Protein AF-A0A317ZBA3-F1 (afdb_monomer)

Mean predicted aligned error: 10.7 Å

Radius of gyration: 14.62 Å; Cα contacts (8 Å, |Δi|>4): 37; chains: 1; bounding box: 24×30×44 Å

Sequence (65 aa):
MPQQQTELLNFLQAYYHQTSEMIIFIDAQGQVIDMNEAAKRVISSDNDMSGISTTICGRCEGLSV

Solvent-accessible surface area (backbone atoms only — not comparable to full-atom values): 4261 Å² total; per-residue (Å²): 128,68,67,64,59,51,54,50,52,52,51,54,52,49,48,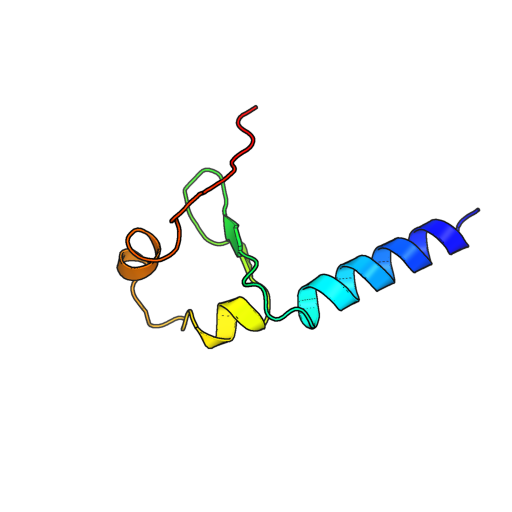54,61,68,40,84,66,67,44,74,42,63,48,100,85,71,47,76,77,48,63,25,61,43,28,48,76,74,54,48,97,84,57,68,65,73,59,51,81,76,66,71,67,94,75,77,89,76,87,84,130

Organism: Staphylococcus pseudintermedius (NCBI:txid283734)

Nearest PDB structures (foldseek):
  3ewk-assembly1_A  TM=6.014E-01  e=4.039E-01  Methylococcus capsulatus
  4ew7-assembly1_A-2  TM=5.528E-01  e=1.540E+00  Salmonella enterica subsp. enterica serovar Typhimurium str. 14028S

Structure (mmCIF, N/CA/C/O backbone):
data_AF-A0A317ZBA3-F1
#
_entry.id   AF-A0A317ZBA3-F1
#
loop_
_atom_site.group_PDB
_atom_site.id
_atom_site.type_symbol
_atom_site.label_atom_id
_atom_site.label_alt_id
_atom_site.label_comp_id
_atom_site.label_asym_id
_ato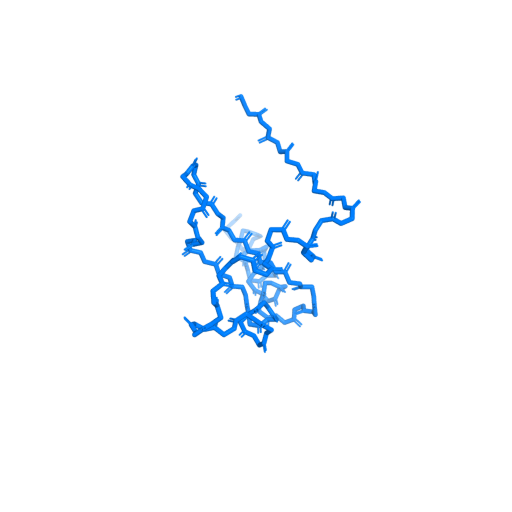m_site.label_entity_id
_atom_site.label_seq_id
_atom_site.pdbx_PDB_ins_code
_atom_site.Cartn_x
_atom_s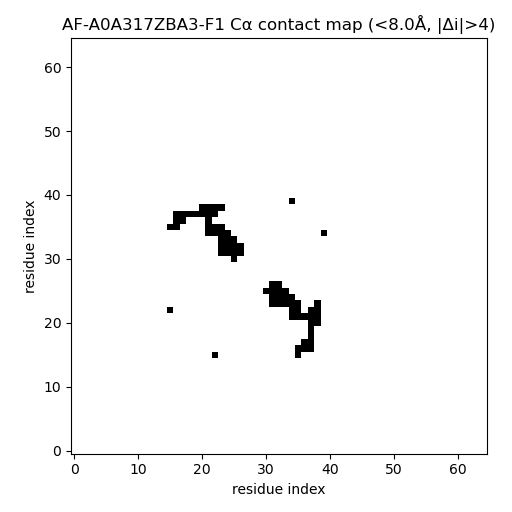ite.Cartn_y
_atom_site.Cartn_z
_atom_site.occupancy
_atom_site.B_iso_or_equiv
_atom_site.auth_seq_id
_atom_site.auth_comp_id
_atom_site.auth_asym_id
_atom_site.auth_atom_id
_atom_site.pdbx_PDB_model_num
ATOM 1 N N . MET A 1 1 ? -9.439 9.553 26.826 1.00 54.66 1 MET A N 1
ATOM 2 C CA . MET A 1 1 ? -9.178 9.998 25.439 1.00 54.66 1 MET A CA 1
ATOM 3 C C . MET A 1 1 ? -8.329 9.051 24.553 1.00 54.66 1 MET A C 1
ATOM 5 O O . MET A 1 1 ? -8.252 9.363 23.376 1.00 54.66 1 MET A O 1
ATOM 9 N N . PRO A 1 2 ? -7.737 7.910 24.991 1.00 62.38 2 PRO A N 1
ATOM 10 C CA . PRO A 1 2 ? -6.958 7.048 24.076 1.00 62.38 2 PRO A CA 1
ATOM 11 C C . PRO A 1 2 ? -7.809 6.179 23.128 1.00 62.38 2 PRO A C 1
ATOM 13 O O . PRO A 1 2 ? -7.357 5.841 22.042 1.00 62.38 2 PRO A O 1
ATOM 16 N N . GLN A 1 3 ? -9.058 5.864 23.493 1.00 63.72 3 GLN A N 1
ATOM 17 C CA . GLN A 1 3 ? -9.933 4.970 22.712 1.00 63.72 3 GLN A CA 1
ATOM 18 C C . GLN A 1 3 ? -10.243 5.492 21.298 1.00 63.72 3 GLN A C 1
ATOM 20 O O . GLN A 1 3 ? -10.254 4.721 20.346 1.00 63.72 3 GLN A O 1
ATOM 25 N N . GLN A 1 4 ? -10.411 6.807 21.143 1.00 67.94 4 GLN A N 1
ATOM 26 C CA . GLN A 1 4 ? -10.802 7.418 19.869 1.00 67.94 4 GLN A CA 1
ATOM 27 C C . GLN A 1 4 ? -9.675 7.375 18.817 1.00 67.94 4 GLN A C 1
ATOM 29 O O . GLN A 1 4 ? -9.938 7.234 17.627 1.00 67.94 4 GLN A O 1
ATOM 34 N N . GLN A 1 5 ? -8.407 7.434 19.249 1.00 72.62 5 GLN A N 1
ATOM 35 C CA . GLN A 1 5 ? -7.257 7.255 18.353 1.00 72.62 5 GLN A CA 1
ATOM 36 C C . GLN A 1 5 ? -7.117 5.801 17.895 1.00 72.62 5 GLN A C 1
ATOM 38 O O . GLN A 1 5 ? -6.791 5.554 16.737 1.00 72.62 5 GLN A O 1
ATOM 43 N N . THR A 1 6 ? -7.395 4.839 18.779 1.00 82.94 6 THR A N 1
ATOM 44 C CA . THR A 1 6 ? -7.354 3.411 18.439 1.00 82.94 6 THR A CA 1
ATOM 45 C C . THR A 1 6 ? -8.437 3.039 17.426 1.00 82.94 6 THR A C 1
ATOM 47 O O . THR A 1 6 ? -8.155 2.321 16.473 1.00 82.94 6 THR A O 1
ATOM 50 N N . GLU A 1 7 ? -9.657 3.556 17.584 1.00 89.88 7 GLU A N 1
ATOM 51 C CA . GLU A 1 7 ? -10.758 3.315 16.640 1.00 89.88 7 GLU A CA 1
ATOM 52 C C . GLU A 1 7 ? -10.461 3.875 15.244 1.00 89.88 7 GLU A C 1
ATOM 54 O O . GLU A 1 7 ? -10.656 3.174 14.250 1.00 89.88 7 GLU A O 1
ATOM 59 N N . LEU A 1 8 ? -9.922 5.097 15.165 1.00 89.75 8 LEU A N 1
ATOM 60 C CA . LEU A 1 8 ? -9.521 5.697 13.894 1.00 89.75 8 LEU A CA 1
ATOM 61 C C . LEU A 1 8 ? -8.407 4.890 13.216 1.00 89.75 8 LEU A C 1
ATOM 63 O O . LEU A 1 8 ? -8.498 4.603 12.025 1.00 89.75 8 LEU A O 1
ATOM 67 N N . LEU A 1 9 ? -7.372 4.499 13.963 1.00 92.19 9 LEU A N 1
ATOM 68 C CA . LEU A 1 9 ? -6.263 3.722 13.412 1.00 92.19 9 LEU A CA 1
ATOM 69 C C . LEU A 1 9 ? -6.744 2.370 12.867 1.00 92.19 9 LEU A C 1
ATOM 71 O O . LEU A 1 9 ? -6.379 1.992 11.755 1.00 92.19 9 LEU A O 1
ATOM 75 N N . ASN A 1 10 ? -7.611 1.680 13.611 1.00 92.31 10 ASN A N 1
ATOM 76 C CA . ASN A 1 10 ? -8.190 0.409 13.183 1.00 92.31 10 ASN A CA 1
ATOM 77 C C . ASN A 1 10 ? -9.038 0.569 11.917 1.00 92.31 10 ASN A C 1
ATOM 79 O O . ASN A 1 10 ? -8.962 -0.265 11.017 1.00 92.31 10 ASN A O 1
ATOM 83 N N . PHE A 1 11 ? -9.825 1.644 11.828 1.00 93.06 11 PHE A N 1
ATOM 84 C CA . PHE A 1 11 ? -10.604 1.946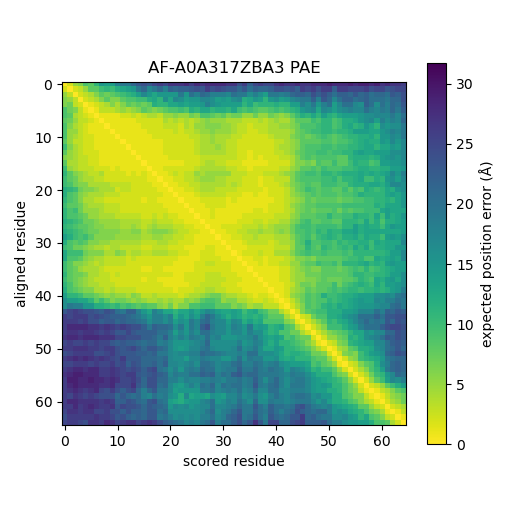 10.631 1.00 93.06 11 PHE A CA 1
ATOM 85 C C . PHE A 1 11 ? -9.701 2.190 9.415 1.00 93.06 11 PHE A C 1
ATOM 87 O O . PHE A 1 11 ? -9.928 1.602 8.360 1.00 93.06 11 PHE A O 1
ATOM 94 N N . LEU A 1 12 ? -8.652 3.003 9.566 1.00 92.25 12 LEU A N 1
ATOM 95 C CA . LEU A 1 12 ? -7.708 3.296 8.484 1.00 92.25 12 LEU A CA 1
ATOM 96 C C . LEU A 1 12 ? -6.967 2.036 8.015 1.00 92.25 12 LEU A C 1
ATOM 98 O O . LEU A 1 12 ? -6.823 1.823 6.813 1.00 92.25 12 LEU A O 1
ATOM 102 N N . GLN A 1 13 ? -6.552 1.170 8.943 1.00 92.62 13 GLN A N 1
ATOM 103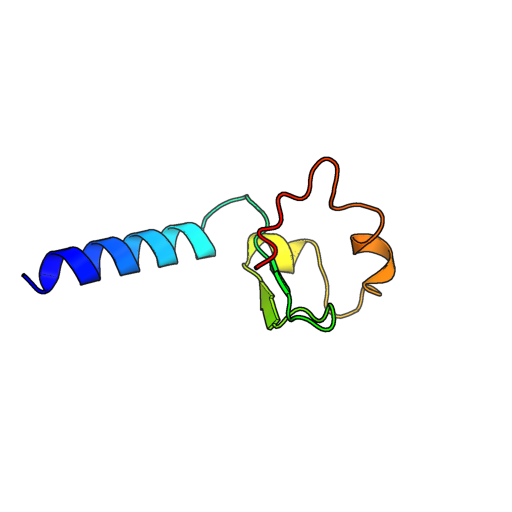 C CA . GLN A 1 13 ? -5.936 -0.116 8.608 1.00 92.62 13 GLN A CA 1
ATOM 104 C C . GLN A 1 13 ? -6.914 -1.044 7.882 1.00 92.62 13 GLN A C 1
ATOM 106 O O . GLN A 1 13 ? -6.561 -1.637 6.863 1.00 92.62 13 GLN A O 1
ATOM 111 N N . ALA A 1 14 ? -8.156 -1.150 8.362 1.00 92.81 14 ALA A N 1
ATOM 112 C CA . ALA A 1 14 ? -9.181 -1.951 7.702 1.00 92.81 14 ALA A CA 1
ATOM 113 C C . ALA A 1 14 ? -9.451 -1.443 6.279 1.00 92.81 14 ALA A C 1
ATOM 115 O O . ALA A 1 14 ? -9.483 -2.244 5.347 1.00 92.81 14 ALA A O 1
ATOM 116 N N . TYR A 1 15 ? -9.564 -0.124 6.099 1.00 92.06 15 TYR A N 1
ATOM 117 C CA . TYR A 1 15 ? -9.718 0.488 4.783 1.00 92.06 15 TYR A CA 1
ATOM 118 C C . TYR A 1 15 ? -8.553 0.126 3.861 1.00 92.06 15 TYR A C 1
ATOM 120 O O . TYR A 1 15 ? -8.781 -0.389 2.768 1.00 92.06 15 TYR A O 1
ATOM 128 N N . TYR A 1 16 ? -7.315 0.322 4.327 1.00 92.69 16 TYR A N 1
ATOM 129 C CA . TYR A 1 16 ? -6.110 0.035 3.554 1.00 92.69 16 TYR A CA 1
ATOM 130 C C . TYR A 1 16 ? -6.079 -1.411 3.044 1.00 92.69 16 TYR A C 1
ATOM 132 O O . TYR A 1 16 ? -5.832 -1.640 1.861 1.00 92.69 16 TYR A O 1
ATOM 140 N N . HIS A 1 17 ? -6.390 -2.384 3.906 1.00 92.00 17 HIS A N 1
ATOM 141 C CA . HIS A 1 17 ? -6.311 -3.805 3.560 1.00 92.00 17 HIS A CA 1
ATOM 142 C C . HIS A 1 17 ? -7.513 -4.347 2.778 1.00 92.00 17 HIS A C 1
ATOM 144 O O . HIS A 1 17 ? -7.363 -5.350 2.081 1.00 92.00 17 HIS A O 1
ATOM 150 N N . GLN A 1 18 ? -8.698 -3.745 2.911 1.00 91.44 18 GLN A N 1
ATOM 151 C CA . GLN A 1 18 ? -9.947 -4.335 2.407 1.00 91.44 18 GLN A CA 1
ATOM 152 C C . GLN A 1 18 ? -10.561 -3.586 1.222 1.00 91.44 18 GLN A C 1
ATOM 154 O O . GLN A 1 18 ? -11.438 -4.136 0.555 1.00 91.44 18 GLN A O 1
ATOM 159 N N . THR A 1 19 ? -10.132 -2.353 0.942 1.00 88.88 19 THR A N 1
ATOM 160 C CA . THR A 1 19 ? -10.650 -1.600 -0.205 1.00 88.88 19 THR A CA 1
ATOM 161 C C . THR A 1 19 ? -10.282 -2.265 -1.536 1.00 88.88 19 THR A C 1
ATOM 163 O O . THR A 1 19 ? -9.241 -2.910 -1.678 1.00 88.88 19 THR A O 1
ATOM 166 N N . SER A 1 20 ? -11.144 -2.098 -2.540 1.00 86.81 20 SER A N 1
ATOM 167 C CA . SER A 1 20 ? -10.840 -2.461 -3.927 1.00 86.81 20 SER A CA 1
ATOM 168 C C . SER A 1 20 ? -9.989 -1.410 -4.641 1.00 86.81 20 SER A C 1
ATOM 170 O O . SER A 1 20 ? -9.511 -1.670 -5.743 1.00 86.81 20 SER A O 1
ATOM 172 N N . GLU A 1 21 ? -9.824 -0.226 -4.046 1.00 85.56 21 GLU A N 1
ATOM 173 C CA . GLU A 1 21 ? -8.945 0.816 -4.569 1.00 85.56 21 GLU A CA 1
ATOM 174 C C . GLU A 1 21 ? -7.477 0.400 -4.443 1.00 85.56 21 GLU A C 1
ATOM 176 O O . GLU A 1 21 ? -7.038 -0.134 -3.421 1.00 85.56 21 GLU A O 1
ATOM 181 N N . MET A 1 22 ? -6.699 0.652 -5.492 1.00 86.69 22 MET A N 1
ATOM 182 C CA . MET A 1 22 ? -5.260 0.410 -5.471 1.00 86.69 22 MET A CA 1
ATOM 183 C C . MET A 1 22 ? -4.570 1.579 -4.775 1.00 86.69 22 MET A C 1
ATOM 185 O O . MET A 1 22 ? -4.662 2.715 -5.237 1.00 86.69 22 MET A O 1
ATOM 189 N N . ILE A 1 23 ? -3.868 1.295 -3.680 1.00 86.56 23 ILE A N 1
ATOM 190 C CA . ILE A 1 23 ? -3.118 2.292 -2.913 1.00 86.56 23 ILE A CA 1
ATOM 191 C C . ILE A 1 23 ? -1.640 1.940 -3.011 1.00 86.56 23 ILE A C 1
ATOM 193 O O . ILE A 1 23 ? -1.244 0.822 -2.680 1.00 86.56 23 ILE A O 1
ATOM 197 N N . ILE A 1 24 ? -0.838 2.898 -3.471 1.00 86.25 24 ILE A N 1
ATOM 198 C CA . ILE A 1 24 ? 0.606 2.761 -3.654 1.00 86.25 24 ILE A CA 1
ATOM 199 C C . ILE A 1 24 ? 1.271 3.965 -3.002 1.00 86.25 24 ILE A C 1
ATOM 201 O O . ILE A 1 24 ? 0.875 5.106 -3.241 1.00 86.25 24 ILE A O 1
ATOM 205 N N . PHE A 1 25 ? 2.298 3.706 -2.207 1.00 84.88 25 PHE A N 1
ATOM 206 C CA . PHE A 1 25 ? 3.167 4.724 -1.647 1.00 84.88 25 PHE A CA 1
ATOM 207 C C . PHE A 1 25 ? 4.485 4.719 -2.404 1.00 84.88 25 PHE A C 1
ATOM 209 O O . PHE A 1 25 ? 5.105 3.670 -2.575 1.00 84.88 25 PHE A O 1
ATOM 216 N N . ILE A 1 26 ? 4.909 5.895 -2.855 1.00 80.75 26 ILE A N 1
ATOM 217 C CA . ILE A 1 26 ? 6.108 6.080 -3.668 1.00 80.75 26 ILE A CA 1
ATOM 218 C C . ILE A 1 26 ? 7.014 7.087 -2.956 1.00 80.75 26 ILE A C 1
ATOM 220 O O . ILE A 1 26 ? 6.523 8.082 -2.420 1.00 80.75 26 ILE A O 1
ATOM 224 N N . ASP A 1 27 ? 8.319 6.823 -2.918 1.00 78.25 27 ASP A N 1
ATOM 225 C CA . ASP A 1 27 ? 9.303 7.777 -2.407 1.00 78.25 27 ASP A CA 1
ATOM 226 C C . ASP A 1 27 ? 9.592 8.916 -3.403 1.00 78.25 27 ASP A C 1
ATOM 228 O O . ASP A 1 27 ? 9.113 8.948 -4.539 1.00 78.25 27 A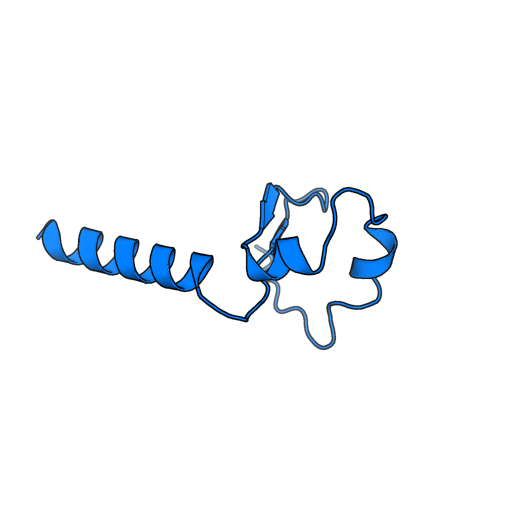SP A O 1
ATOM 232 N N . ALA A 1 28 ? 10.412 9.880 -2.981 1.00 80.75 28 ALA A N 1
ATOM 233 C CA . ALA A 1 28 ? 10.799 11.010 -3.824 1.00 80.75 28 ALA A CA 1
ATOM 234 C C . ALA A 1 28 ? 11.630 10.602 -5.060 1.00 80.75 28 ALA A C 1
ATOM 236 O O . ALA A 1 28 ? 11.806 11.408 -5.972 1.00 80.75 28 ALA A O 1
ATOM 237 N N . GLN A 1 29 ? 12.158 9.376 -5.093 1.00 77.81 29 GLN A N 1
ATOM 238 C CA . GLN A 1 29 ? 12.926 8.805 -6.198 1.00 77.81 29 GLN A CA 1
ATOM 239 C C . GLN A 1 29 ? 12.040 7.997 -7.162 1.00 77.81 29 GLN A C 1
ATOM 241 O O . GLN A 1 29 ? 12.544 7.446 -8.143 1.00 77.81 29 GLN A O 1
ATOM 246 N N . GLY A 1 30 ? 10.728 7.929 -6.915 1.00 69.56 30 GLY A N 1
ATOM 247 C CA . GLY A 1 30 ? 9.792 7.185 -7.750 1.00 69.56 30 GLY A CA 1
ATOM 248 C C . GLY A 1 30 ? 9.743 5.685 -7.445 1.00 69.56 30 GLY A C 1
ATOM 249 O O . GLY A 1 30 ? 9.162 4.940 -8.233 1.00 69.56 30 GLY A O 1
ATOM 250 N N . GLN A 1 31 ? 10.343 5.221 -6.344 1.00 74.75 31 GLN A N 1
ATOM 251 C CA . GLN A 1 31 ? 10.320 3.812 -5.945 1.00 74.75 31 GLN A CA 1
ATOM 252 C C . GLN A 1 31 ? 9.123 3.518 -5.045 1.00 74.75 31 GLN A C 1
ATOM 254 O O . GLN A 1 31 ? 8.800 4.295 -4.147 1.00 74.75 31 GLN A O 1
ATOM 259 N N . VAL A 1 32 ? 8.469 2.376 -5.259 1.00 79.94 32 VAL A N 1
ATOM 260 C CA . VAL A 1 32 ? 7.367 1.947 -4.392 1.00 79.94 32 VAL A CA 1
ATOM 261 C C . VAL A 1 32 ? 7.915 1.497 -3.043 1.00 79.94 32 VAL A C 1
ATOM 263 O O . VAL A 1 32 ? 8.713 0.564 -2.975 1.00 79.94 32 VAL A O 1
ATOM 266 N N . ILE A 1 33 ? 7.448 2.138 -1.975 1.00 87.00 33 ILE A N 1
ATOM 267 C CA . ILE A 1 33 ? 7.828 1.817 -0.594 1.00 87.00 33 ILE A CA 1
ATOM 268 C C . ILE A 1 33 ? 6.808 0.914 0.100 1.00 87.00 33 ILE A C 1
ATOM 270 O O . ILE A 1 33 ? 7.184 0.134 0.969 1.00 87.00 33 ILE A O 1
ATOM 274 N N . ASP A 1 34 ? 5.533 0.999 -0.285 1.00 88.62 34 ASP A N 1
ATOM 275 C CA . ASP A 1 34 ? 4.480 0.090 0.167 1.00 88.62 34 ASP A CA 1
ATOM 276 C C . ASP A 1 34 ? 3.291 0.119 -0.804 1.00 88.62 34 ASP A C 1
ATOM 278 O O . ASP A 1 34 ? 3.104 1.069 -1.570 1.00 88.62 34 ASP A O 1
ATOM 282 N N . MET A 1 35 ? 2.479 -0.930 -0.785 1.00 89.19 35 MET A N 1
ATOM 283 C CA . MET A 1 35 ? 1.251 -1.021 -1.563 1.00 89.19 35 MET A CA 1
ATOM 284 C C . MET A 1 35 ? 0.249 -1.953 -0.882 1.00 89.19 35 MET A C 1
ATOM 286 O O . MET A 1 35 ? 0.625 -2.946 -0.252 1.00 89.19 35 MET A O 1
ATOM 290 N N . ASN A 1 36 ? -1.043 -1.668 -1.037 1.00 90.19 36 ASN A N 1
ATOM 291 C CA . ASN A 1 36 ? -2.077 -2.510 -0.449 1.00 90.19 36 ASN A CA 1
ATOM 292 C C . ASN A 1 36 ? -2.321 -3.801 -1.245 1.00 90.19 36 ASN A C 1
ATOM 294 O O . ASN A 1 36 ? -1.855 -3.983 -2.369 1.00 90.19 36 ASN A O 1
ATOM 298 N N . GLU A 1 37 ? -3.114 -4.706 -0.674 1.00 89.56 37 GLU A N 1
ATOM 299 C CA . GLU A 1 37 ? -3.419 -6.005 -1.288 1.00 89.56 37 GLU A CA 1
ATOM 300 C C . GLU A 1 37 ? -4.163 -5.880 -2.629 1.00 89.56 37 GLU A C 1
ATOM 302 O O . GLU A 1 37 ? -4.028 -6.733 -3.507 1.00 89.56 37 GLU A O 1
ATOM 307 N N . ALA A 1 38 ? -4.939 -4.811 -2.836 1.00 87.50 38 ALA A N 1
ATOM 308 C CA . ALA A 1 38 ? -5.553 -4.542 -4.134 1.00 87.50 38 ALA A CA 1
ATOM 309 C C . ALA A 1 38 ? -4.504 -4.208 -5.205 1.00 87.50 38 ALA A C 1
ATOM 311 O O . ALA A 1 38 ? -4.558 -4.778 -6.293 1.00 87.50 38 ALA A O 1
ATOM 312 N N . ALA A 1 39 ? -3.525 -3.361 -4.881 1.00 86.25 39 ALA A N 1
ATOM 313 C CA . ALA A 1 39 ? -2.428 -3.015 -5.777 1.00 86.25 39 ALA A CA 1
ATOM 314 C C . ALA A 1 39 ? -1.499 -4.212 -6.054 1.00 86.25 39 ALA A C 1
ATOM 316 O O . ALA A 1 39 ? -1.205 -4.486 -7.216 1.00 86.25 39 ALA A O 1
ATOM 317 N N . LYS A 1 40 ? -1.123 -4.996 -5.031 1.00 83.88 40 LYS A N 1
ATOM 318 C CA . LYS A 1 40 ? -0.264 -6.194 -5.187 1.00 83.88 40 LYS A CA 1
ATOM 319 C C . LYS A 1 40 ? -0.836 -7.236 -6.145 1.00 83.88 40 LYS A C 1
ATOM 321 O O . LYS A 1 40 ? -0.091 -7.896 -6.859 1.00 83.88 40 LYS A O 1
ATOM 326 N N . ARG A 1 41 ? -2.165 -7.402 -6.167 1.00 78.38 41 ARG A N 1
ATOM 327 C CA . ARG A 1 41 ? -2.835 -8.356 -7.071 1.00 78.38 41 ARG A CA 1
ATOM 328 C C . ARG A 1 41 ? -2.674 -8.002 -8.547 1.00 78.38 41 ARG A C 1
ATOM 330 O O . ARG A 1 41 ? -2.755 -8.892 -9.387 1.00 78.38 41 ARG A O 1
ATOM 337 N N . VAL A 1 42 ? -2.494 -6.722 -8.856 1.00 73.25 42 VAL A N 1
ATOM 338 C CA . VAL A 1 42 ? -2.375 -6.209 -10.228 1.00 73.25 42 VAL A CA 1
ATOM 339 C C . VAL A 1 42 ? -0.909 -5.983 -10.600 1.00 73.25 42 VAL A C 1
ATOM 341 O O . VAL A 1 42 ? -0.509 -6.202 -11.742 1.00 73.25 42 VAL A O 1
ATOM 344 N N . ILE A 1 43 ? -0.098 -5.574 -9.628 1.00 67.38 43 ILE A N 1
ATOM 345 C CA . ILE A 1 43 ? 1.304 -5.208 -9.788 1.00 67.38 43 ILE A CA 1
ATOM 346 C C . ILE A 1 43 ? 2.155 -6.361 -9.249 1.00 67.38 43 ILE A C 1
ATOM 348 O O . ILE A 1 43 ? 2.503 -6.395 -8.071 1.00 67.38 43 ILE A O 1
ATOM 352 N N . SER A 1 44 ? 2.459 -7.344 -10.101 1.00 59.12 44 SER A N 1
ATOM 353 C CA . SER A 1 44 ? 3.394 -8.414 -9.739 1.00 59.12 44 SER A CA 1
ATOM 354 C C . SER A 1 44 ? 4.824 -7.879 -9.635 1.00 59.12 44 SER A C 1
ATOM 356 O O . SER A 1 44 ? 5.227 -7.029 -10.424 1.00 59.12 44 SER A O 1
ATOM 358 N N . SER A 1 45 ? 5.616 -8.441 -8.720 1.00 54.28 45 SER A N 1
ATOM 359 C CA . SER A 1 45 ? 7.049 -8.146 -8.539 1.00 54.28 45 SER A CA 1
ATOM 360 C C . SER A 1 45 ? 7.909 -8.372 -9.792 1.00 54.28 45 SER A C 1
ATOM 362 O O . SER A 1 45 ? 9.002 -7.824 -9.876 1.00 54.28 45 SER A O 1
ATOM 364 N N . ASP A 1 46 ? 7.402 -9.143 -10.758 1.00 51.75 46 ASP A N 1
ATOM 365 C CA . ASP A 1 46 ? 8.062 -9.441 -12.037 1.00 51.75 46 ASP A CA 1
ATOM 366 C C . ASP A 1 46 ? 7.659 -8.487 -13.176 1.00 51.75 46 ASP A C 1
ATOM 368 O O . ASP A 1 46 ? 8.238 -8.539 -14.260 1.00 51.75 46 ASP A O 1
ATOM 372 N N . ASN A 1 47 ? 6.657 -7.625 -12.963 1.00 47.16 47 ASN A N 1
ATOM 373 C CA . ASN A 1 47 ? 6.232 -6.669 -13.977 1.00 47.16 47 ASN A CA 1
ATOM 374 C C . ASN A 1 47 ? 7.079 -5.407 -13.852 1.00 47.16 47 ASN A C 1
ATOM 376 O O . ASN A 1 47 ? 6.900 -4.610 -12.930 1.00 47.16 47 ASN A O 1
ATOM 380 N N . ASP A 1 48 ? 7.978 -5.235 -14.821 1.00 48.41 48 ASP A N 1
ATOM 381 C CA . ASP A 1 48 ? 8.626 -3.970 -15.139 1.00 48.41 48 ASP A CA 1
ATOM 382 C C . ASP A 1 48 ? 7.638 -2.810 -14.932 1.00 48.41 48 ASP A C 1
ATOM 384 O O . ASP A 1 48 ? 6.640 -2.658 -15.643 1.00 48.41 48 ASP A O 1
ATOM 388 N N . MET A 1 49 ? 7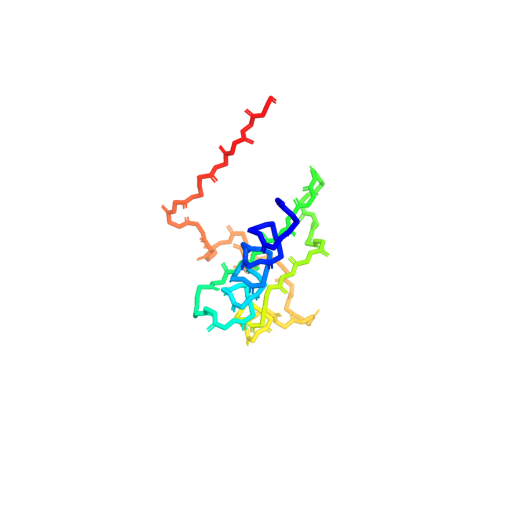.940 -1.963 -13.946 1.00 51.78 49 MET A N 1
ATOM 389 C CA . MET A 1 49 ? 7.186 -0.758 -13.569 1.00 51.78 49 MET A CA 1
ATOM 390 C C . MET A 1 49 ? 7.014 0.253 -14.724 1.00 51.78 49 MET A C 1
ATOM 392 O O . MET A 1 49 ? 6.323 1.262 -14.573 1.00 51.78 49 MET A O 1
ATOM 396 N N . SER A 1 50 ? 7.576 -0.024 -15.906 1.00 48.94 50 SER A N 1
ATOM 397 C CA . SER A 1 50 ? 7.322 0.703 -17.153 1.00 48.94 50 SER A CA 1
ATOM 398 C C . SER A 1 50 ? 5.834 0.707 -17.554 1.00 48.94 50 SER A C 1
ATOM 400 O O . SER A 1 50 ? 5.360 1.681 -18.145 1.00 48.94 50 SER A O 1
ATOM 402 N N . GLY A 1 51 ? 5.063 -0.318 -17.165 1.00 45.16 51 GLY A N 1
ATOM 403 C CA . GLY A 1 51 ? 3.614 -0.393 -17.409 1.00 45.16 51 GLY A CA 1
ATOM 404 C C . GLY A 1 51 ? 2.753 0.489 -16.490 1.00 45.16 51 GLY A C 1
ATOM 405 O O . GLY A 1 51 ? 1.633 0.857 -16.849 1.00 45.16 51 GLY A O 1
ATOM 406 N N . ILE A 1 52 ? 3.266 0.880 -15.319 1.00 50.16 52 ILE A N 1
ATOM 407 C CA . ILE A 1 52 ? 2.531 1.705 -14.342 1.00 50.16 52 ILE A CA 1
ATOM 408 C C . ILE A 1 52 ? 2.579 3.183 -14.712 1.00 50.16 52 ILE A C 1
ATOM 410 O O . ILE A 1 52 ? 1.561 3.871 -14.617 1.00 50.16 52 ILE A O 1
ATOM 414 N N . SER A 1 53 ? 3.715 3.638 -15.247 1.00 50.50 53 SER A N 1
ATOM 415 C CA . SER A 1 53 ? 3.862 5.001 -15.767 1.00 50.50 53 SER A CA 1
ATOM 416 C C . SER A 1 53 ? 2.890 5.315 -16.912 1.00 50.50 53 SER A C 1
ATOM 418 O O . SER A 1 53 ? 2.584 6.485 -17.128 1.00 50.50 53 SER A O 1
ATOM 420 N N . THR A 1 54 ? 2.411 4.305 -17.646 1.00 46.34 54 THR A N 1
ATOM 421 C CA . THR A 1 54 ? 1.503 4.479 -18.792 1.00 46.34 54 THR A CA 1
ATOM 422 C C . THR A 1 54 ? 0.037 4.163 -18.486 1.00 46.34 54 THR A C 1
ATOM 424 O O . THR A 1 54 ? -0.827 4.616 -19.234 1.00 46.34 54 THR A O 1
ATOM 427 N N . THR A 1 55 ? -0.271 3.452 -17.393 1.00 50.66 55 THR A N 1
ATOM 428 C CA . THR A 1 55 ? -1.630 2.914 -17.162 1.00 50.66 55 THR A CA 1
ATOM 429 C C . THR A 1 55 ? -2.357 3.505 -15.945 1.00 50.66 55 THR A C 1
ATOM 431 O O . THR A 1 55 ? -3.584 3.467 -15.912 1.00 50.66 55 THR A O 1
ATOM 434 N N . ILE A 1 56 ? -1.670 4.084 -14.949 1.00 48.75 56 ILE A N 1
ATOM 435 C CA . ILE A 1 56 ? -2.322 4.388 -13.654 1.00 48.75 56 ILE A CA 1
ATOM 436 C C . ILE A 1 56 ? -2.845 5.827 -13.494 1.00 48.75 56 ILE A C 1
ATOM 438 O O . ILE A 1 56 ? -3.704 6.049 -12.643 1.00 48.75 56 ILE A O 1
ATOM 442 N N . CYS A 1 57 ? -2.465 6.799 -14.333 1.00 46.12 57 CYS A N 1
ATOM 443 C CA . CYS A 1 57 ? -2.984 8.166 -14.178 1.00 46.12 57 CYS A CA 1
ATOM 444 C C . CYS A 1 57 ? -3.831 8.679 -15.340 1.00 46.12 57 CYS A C 1
ATOM 446 O O . CYS A 1 57 ? -3.345 9.337 -16.251 1.00 46.12 57 CYS A O 1
ATOM 448 N N . GLY A 1 58 ? -5.149 8.484 -15.207 1.00 49.34 58 GLY A N 1
ATOM 449 C CA . GLY A 1 58 ? -6.139 9.409 -15.769 1.00 49.34 58 GLY A CA 1
ATOM 450 C C . GLY A 1 58 ? -6.217 10.731 -14.984 1.00 49.34 58 GLY A C 1
ATOM 451 O O . GLY A 1 58 ? -6.558 11.762 -15.558 1.00 49.34 58 GLY A O 1
ATOM 452 N N . ARG A 1 59 ? -5.865 10.714 -13.683 1.00 47.06 59 ARG A N 1
ATOM 453 C CA . ARG A 1 59 ? -5.711 11.892 -12.810 1.00 47.06 59 ARG A CA 1
ATOM 454 C C . ARG A 1 59 ? -4.894 11.530 -11.558 1.00 47.06 59 ARG A C 1
ATOM 456 O O . ARG A 1 59 ? -5.409 10.889 -10.651 1.00 47.06 59 ARG A O 1
ATOM 463 N N . CYS A 1 60 ? -3.626 11.930 -11.523 1.00 50.62 60 CYS A N 1
ATOM 464 C CA . CYS A 1 60 ? -2.785 11.890 -10.324 1.00 50.62 60 CYS A CA 1
ATOM 465 C C . CYS A 1 60 ? -3.030 13.186 -9.532 1.00 50.62 60 CYS A C 1
ATOM 467 O O . CYS A 1 60 ? -2.713 14.261 -10.042 1.00 50.62 60 CYS A O 1
ATOM 469 N N . GLU A 1 61 ? -3.569 13.121 -8.315 1.00 56.47 61 GLU A N 1
ATOM 470 C CA . GLU A 1 61 ? -3.525 14.265 -7.393 1.00 56.47 61 GLU A CA 1
ATOM 471 C C . GLU A 1 61 ? -2.307 14.102 -6.483 1.00 56.47 61 GLU A C 1
ATOM 473 O O . GLU A 1 61 ? -2.261 13.222 -5.628 1.00 56.47 61 GLU A O 1
ATOM 478 N N . GLY A 1 62 ? -1.281 14.916 -6.732 1.00 52.12 62 GLY A N 1
ATOM 479 C CA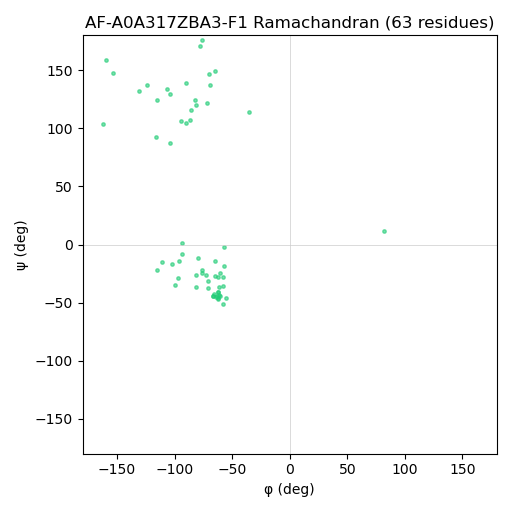 . GLY A 1 62 ? -0.077 14.987 -5.913 1.00 52.12 62 GLY A CA 1
ATOM 480 C C . GLY A 1 62 ? -0.079 16.269 -5.092 1.00 52.12 62 GLY A C 1
ATOM 481 O O . GLY A 1 62 ? -0.343 17.347 -5.620 1.00 52.12 62 GLY A O 1
ATOM 482 N N . LEU A 1 63 ? 0.243 16.161 -3.807 1.00 42.34 63 LEU A N 1
ATOM 483 C CA . LEU A 1 63 ? 0.623 17.309 -2.990 1.00 42.34 63 LEU A CA 1
ATOM 484 C C . LEU A 1 63 ? 2.140 17.476 -3.096 1.00 42.34 63 LEU A C 1
ATOM 486 O O . LEU A 1 63 ? 2.896 16.707 -2.509 1.00 42.34 63 LEU A O 1
ATOM 490 N N . SER A 1 64 ? 2.576 18.469 -3.870 1.00 43.44 64 SER A N 1
ATOM 491 C CA . SER A 1 64 ? 3.945 18.980 -3.809 1.00 43.44 64 SER A CA 1
ATOM 492 C C . SER A 1 64 ? 4.046 19.974 -2.653 1.00 43.44 64 SER A C 1
ATOM 494 O O . SER A 1 64 ? 3.275 20.937 -2.620 1.00 43.44 64 SER A O 1
ATOM 496 N N . VAL A 1 65 ? 4.976 19.743 -1.728 1.00 36.94 65 VAL A N 1
ATOM 497 C CA . VAL A 1 65 ? 5.419 20.737 -0.733 1.00 36.94 65 VAL A CA 1
ATOM 498 C C . VAL A 1 65 ? 6.536 21.598 -1.297 1.00 36.94 65 VAL A C 1
ATOM 500 O O . VAL A 1 65 ? 7.393 21.036 -2.014 1.00 36.94 65 VAL A O 1
#

Foldseek 3Di:
DVVVVVVVVVVVVCCQAPDLDWDFDADPVRHTPDIYPNNCVVDPPPDDCVVVVVPPDPPDDDDDD

pLDDT: mean 71.59, std 18.13, range [36.94, 93.06]

Secondary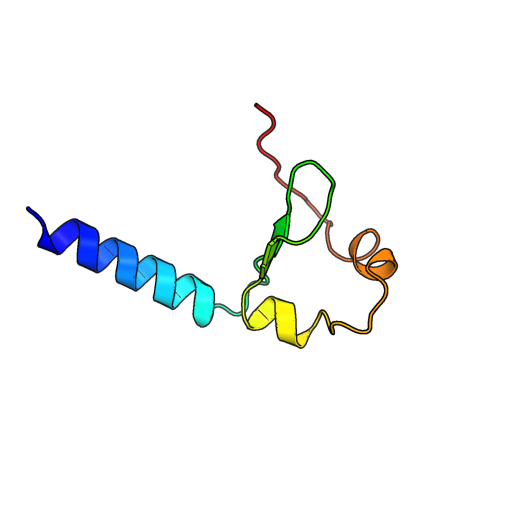 structure (DSSP, 8-state):
--HHHHHHHHHHHHHHHH-SS--EEE-TTS-EEEE-HHHHHHS-TTS-GGGHHHHS-SS------